Protein AF-A0A819Q9M1-F1 (afdb_monomer_lite)

Sequence (147 aa):
MSQLIELIPPPDDRFNDESIHWKTAISRLNFKERICTTFIPKESSKKQLPTRKGHGRYNLELNHTHYIFFDDGTCDSLDNGEFTSKLARQISRGARRRIPMITILIGGTLHAIESICTDLQKQIPVVIVDGSGQLANVLCKYLTLTE

InterPro domains:
  IPR041491 TRPM, SLOG domain [PF18139] (51-140)
  IPR050927 Transient receptor potential cation channel M [PTHR13800] (45-144)

Secondary structure (DSSP, 8-state):
-------PPPPPTT---TTHHHHHHHHT---TT--EEEE---GGG-------SSS--PPPPTT-S-EEEE--S-SS----HHHHHHHHHHHHHHSSSPPP--EEESS--HHHHHHHHHHHHTT--EEE-TTS-HHHHHHHHHHHT--

Structure (mmCIF, N/CA/C/O backbone):
data_AF-A0A819Q9M1-F1
#
_entry.id   AF-A0A819Q9M1-F1
#
loop_
_atom_site.group_PDB
_atom_site.id
_atom_site.type_symbol
_atom_site.label_atom_id
_atom_site.label_alt_id
_atom_site.label_comp_id
_atom_site.label_asym_id
_atom_site.label_entity_id
_atom_site.label_seq_id
_atom_site.pdbx_PDB_ins_code
_atom_site.Cartn_x
_atom_site.Cartn_y
_atom_site.Cartn_z
_atom_site.occupancy
_atom_site.B_iso_or_equiv
_atom_site.auth_seq_id
_atom_site.auth_comp_id
_atom_site.auth_asym_id
_atom_site.auth_atom_id
_atom_site.pdbx_PDB_model_num
ATOM 1 N N . MET A 1 1 ? 16.062 35.811 1.482 1.00 34.12 1 MET A N 1
ATOM 2 C CA . MET A 1 1 ? 14.608 35.939 1.251 1.00 34.12 1 MET A CA 1
ATOM 3 C C . MET A 1 1 ? 13.941 34.692 1.806 1.00 34.12 1 MET A C 1
ATOM 5 O O . MET A 1 1 ? 13.975 33.652 1.165 1.00 34.12 1 MET A O 1
ATOM 9 N N . SER A 1 2 ? 13.460 34.769 3.041 1.00 30.97 2 SER A N 1
ATOM 10 C CA . SER A 1 2 ? 12.750 33.700 3.743 1.00 30.97 2 SER A CA 1
ATOM 11 C C . SER A 1 2 ? 11.301 33.659 3.254 1.00 30.97 2 SER A C 1
ATOM 13 O O . SER A 1 2 ? 10.557 34.616 3.456 1.00 30.97 2 SER A O 1
ATOM 15 N N . GLN A 1 3 ? 10.906 32.585 2.569 1.00 32.66 3 GLN A N 1
ATOM 16 C CA . GLN A 1 3 ? 9.499 32.363 2.239 1.00 32.66 3 GLN A CA 1
ATOM 17 C C . GLN A 1 3 ? 8.770 31.882 3.496 1.00 32.66 3 GLN A C 1
ATOM 19 O O . GLN A 1 3 ? 9.162 30.893 4.114 1.00 32.66 3 GLN A O 1
ATOM 24 N N . LEU A 1 4 ? 7.750 32.645 3.886 1.00 27.12 4 LEU A N 1
ATOM 25 C CA . LEU A 1 4 ? 6.834 32.348 4.979 1.00 27.12 4 LEU A CA 1
ATOM 26 C C . LEU A 1 4 ? 6.139 31.004 4.705 1.00 27.12 4 LEU A C 1
ATOM 28 O O . LEU A 1 4 ? 5.443 30.857 3.702 1.00 27.12 4 LEU A O 1
ATOM 32 N N . ILE A 1 5 ? 6.323 30.037 5.600 1.00 34.97 5 ILE A N 1
ATOM 33 C CA . ILE A 1 5 ? 5.503 28.827 5.658 1.00 34.97 5 ILE A CA 1
ATOM 34 C C . ILE A 1 5 ? 4.221 29.227 6.392 1.00 34.97 5 ILE A C 1
ATOM 36 O O . ILE A 1 5 ? 4.250 29.464 7.599 1.00 34.97 5 ILE A O 1
ATOM 40 N N . GLU A 1 6 ? 3.107 29.354 5.672 1.00 29.98 6 GLU A N 1
ATOM 41 C CA . GLU A 1 6 ? 1.796 29.538 6.298 1.00 29.98 6 GLU A CA 1
ATOM 42 C C . GLU A 1 6 ? 1.390 28.241 7.010 1.00 29.98 6 GLU A C 1
ATOM 44 O O . GLU A 1 6 ? 0.989 27.251 6.396 1.00 29.98 6 GLU A O 1
ATOM 49 N N . LEU A 1 7 ? 1.509 28.252 8.338 1.00 35.62 7 LEU A N 1
ATOM 50 C CA . LEU A 1 7 ? 0.843 27.297 9.212 1.00 35.62 7 LEU A CA 1
ATOM 51 C C . LEU A 1 7 ? -0.655 27.611 9.175 1.00 35.62 7 LEU A C 1
ATOM 53 O O . LEU A 1 7 ? -1.115 28.565 9.800 1.00 35.62 7 LEU A O 1
ATOM 57 N N . ILE A 1 8 ? -1.413 26.826 8.411 1.00 37.75 8 ILE A N 1
ATOM 58 C CA . ILE A 1 8 ? -2.875 26.916 8.386 1.00 37.75 8 ILE A CA 1
ATOM 59 C C . ILE A 1 8 ? -3.388 26.604 9.807 1.00 37.75 8 ILE A C 1
ATOM 61 O O . ILE A 1 8 ? -3.050 25.540 10.338 1.00 37.75 8 ILE A O 1
ATOM 65 N N . PRO A 1 9 ? -4.172 27.497 10.446 1.00 34.84 9 PRO A N 1
ATOM 66 C CA . PRO A 1 9 ? -4.717 27.244 11.776 1.00 34.84 9 PRO A CA 1
ATOM 67 C C . PRO A 1 9 ? -5.657 26.027 11.755 1.00 34.84 9 PRO A C 1
ATOM 69 O O . PRO A 1 9 ? -6.275 25.746 10.722 1.00 34.84 9 PRO A O 1
ATOM 72 N N . PRO A 1 10 ? -5.780 25.284 12.872 1.00 38.44 10 PRO A N 1
ATOM 73 C CA . PRO A 1 10 ? -6.694 24.152 12.936 1.00 38.44 10 PRO A CA 1
ATOM 74 C C . PRO A 1 10 ? -8.131 24.629 12.659 1.00 38.44 10 PRO A C 1
ATOM 76 O O . PRO A 1 10 ? -8.533 25.667 13.193 1.00 38.44 10 PRO A O 1
ATOM 79 N N . PRO A 1 11 ? -8.898 23.920 11.811 1.00 41.56 11 PRO A N 1
ATOM 80 C CA . PRO A 1 11 ? -10.262 24.313 11.500 1.00 41.56 11 PRO A CA 1
ATOM 81 C C . PRO A 1 11 ? -11.163 24.168 12.731 1.00 41.56 11 PRO A C 1
ATOM 83 O O . PRO A 1 11 ? -11.057 23.206 13.488 1.00 41.56 11 PRO A O 1
ATOM 86 N N . ASP A 1 12 ? -12.035 25.160 12.896 1.00 41.00 12 ASP A N 1
ATOM 87 C CA . ASP A 1 12 ? -13.064 25.280 13.929 1.00 41.00 12 ASP A CA 1
ATOM 88 C C . ASP A 1 12 ? -13.955 24.016 13.961 1.00 41.00 12 ASP A C 1
ATOM 90 O O . ASP A 1 12 ? -14.391 23.538 12.909 1.00 41.00 12 ASP A O 1
ATOM 94 N N . ASP A 1 13 ? -14.233 23.488 15.161 1.00 44.06 13 ASP A N 1
ATOM 95 C CA . ASP A 1 13 ? -14.796 22.152 15.490 1.00 44.06 13 ASP A CA 1
ATOM 96 C C . ASP A 1 13 ? -16.228 21.862 14.963 1.00 44.06 13 ASP A C 1
ATOM 98 O O . ASP A 1 13 ? -16.924 20.954 15.426 1.00 44.06 13 ASP A O 1
ATOM 102 N N . ARG A 1 14 ? -16.719 22.638 13.993 1.00 40.53 14 ARG A N 1
ATOM 103 C CA . ARG A 1 14 ? -18.113 22.612 13.523 1.00 40.53 14 ARG A CA 1
ATOM 104 C C . ARG A 1 14 ? -18.333 21.946 12.168 1.00 40.53 14 ARG A C 1
ATOM 106 O O . ARG A 1 14 ? -19.485 21.832 11.754 1.00 40.53 14 ARG A O 1
ATOM 113 N N . PHE A 1 15 ? -17.288 21.453 11.506 1.00 39.94 15 PHE A N 1
ATOM 114 C CA . PHE A 1 15 ? -17.434 20.697 10.261 1.00 39.94 15 PHE A CA 1
ATOM 115 C C . PHE A 1 15 ? -17.094 19.221 10.450 1.00 39.94 15 PHE A C 1
ATOM 117 O O . PHE A 1 15 ? -15.970 18.829 10.748 1.00 39.94 15 PHE A O 1
ATOM 124 N N . ASN A 1 16 ? -18.129 18.407 10.267 1.00 45.50 16 ASN A N 1
ATOM 125 C CA . ASN A 1 16 ? -18.130 16.952 10.261 1.00 45.50 16 ASN A CA 1
ATOM 126 C C . ASN A 1 16 ? -17.445 16.451 8.969 1.00 45.50 16 ASN A C 1
ATOM 128 O O . ASN A 1 16 ? -18.104 15.908 8.086 1.00 45.50 16 ASN A O 1
ATOM 132 N N . ASP A 1 17 ? -16.151 16.739 8.812 1.00 45.28 17 ASP A N 1
ATOM 133 C CA . ASP A 1 17 ? -15.419 16.549 7.560 1.00 45.28 17 ASP A CA 1
ATOM 134 C C . ASP A 1 17 ? -14.376 15.425 7.688 1.00 45.28 17 ASP A C 1
ATOM 136 O O . ASP A 1 17 ? -13.352 15.552 8.366 1.00 45.28 17 ASP A O 1
ATOM 140 N N . GLU A 1 18 ? -14.637 14.303 7.014 1.00 46.56 18 GLU A N 1
ATOM 141 C CA . GLU A 1 18 ? -13.749 13.134 6.944 1.00 46.56 18 GLU A CA 1
ATOM 142 C C . GLU A 1 18 ? -12.349 13.484 6.388 1.00 46.56 18 GLU A C 1
ATOM 144 O O . GLU A 1 18 ? -11.382 12.747 6.610 1.00 46.56 18 GLU A O 1
ATOM 149 N N . SER A 1 19 ? -12.205 14.651 5.740 1.00 49.38 19 SER A N 1
ATOM 150 C CA . SER A 1 19 ? -10.935 15.194 5.232 1.00 49.38 19 SER A CA 1
ATOM 151 C C . SER A 1 19 ? -9.907 15.543 6.326 1.00 49.38 19 SER A C 1
ATOM 153 O O . SER A 1 19 ? -8.714 15.686 6.034 1.00 49.38 19 SER A O 1
ATOM 155 N N . ILE A 1 20 ? -10.331 15.641 7.592 1.00 57.84 20 ILE A N 1
ATOM 156 C CA . ILE A 1 20 ? -9.483 16.059 8.721 1.00 57.84 20 ILE A CA 1
ATOM 157 C C . ILE A 1 20 ? -8.633 14.894 9.258 1.00 57.84 20 ILE A C 1
ATOM 159 O O . ILE A 1 20 ? -7.510 15.100 9.727 1.00 57.84 20 ILE A O 1
ATOM 163 N N . HIS A 1 21 ? -9.112 13.650 9.145 1.00 62.09 21 HIS A N 1
ATOM 164 C CA . HIS A 1 21 ? -8.531 12.520 9.877 1.00 62.09 21 HIS A CA 1
ATOM 165 C C . HIS A 1 21 ? -7.074 12.217 9.518 1.00 62.09 21 HIS A C 1
ATOM 167 O O . HIS A 1 21 ? -6.265 11.963 10.412 1.00 62.09 21 HIS A O 1
ATOM 173 N N . TRP A 1 22 ? -6.707 12.269 8.236 1.00 62.34 22 TRP A N 1
ATOM 174 C CA . TRP A 1 22 ? -5.337 11.973 7.812 1.00 62.34 22 TRP A CA 1
ATOM 175 C C . TRP A 1 22 ? -4.374 13.133 8.109 1.00 62.34 22 TRP A C 1
ATOM 177 O O . TRP A 1 22 ? -3.232 12.882 8.487 1.00 62.34 22 TRP A O 1
ATOM 187 N N . LYS A 1 23 ? -4.832 14.393 8.046 1.00 68.25 23 LYS A N 1
ATOM 188 C CA . LYS A 1 23 ? -4.023 15.565 8.436 1.00 68.25 23 LYS A CA 1
ATOM 189 C C . LYS A 1 23 ? -3.681 15.522 9.923 1.00 68.25 23 LYS A C 1
ATOM 191 O O . LYS A 1 23 ? -2.526 15.707 10.303 1.00 68.25 23 LYS A O 1
ATOM 196 N N . THR A 1 24 ? -4.668 15.203 10.761 1.00 69.31 24 THR A N 1
ATOM 197 C CA . THR A 1 24 ? -4.460 14.981 12.198 1.00 69.31 24 THR A CA 1
ATOM 198 C C . THR A 1 24 ? -3.602 13.744 12.468 1.00 69.31 24 THR A C 1
ATOM 200 O O . THR A 1 24 ? -2.812 13.734 13.409 1.00 69.31 24 THR A O 1
ATOM 203 N N . ALA A 1 25 ? -3.726 12.687 11.661 1.00 67.50 25 ALA A N 1
ATOM 204 C CA . ALA A 1 25 ? -2.862 11.518 11.783 1.00 67.50 25 ALA A CA 1
ATOM 205 C C . ALA A 1 25 ? -1.396 11.879 11.502 1.00 67.50 25 ALA A C 1
ATOM 207 O O . ALA A 1 25 ? -0.535 11.491 12.287 1.00 67.50 25 ALA A O 1
ATOM 208 N N . ILE A 1 26 ? -1.122 12.664 10.452 1.00 68.38 26 ILE A N 1
ATOM 209 C CA . ILE A 1 26 ? 0.227 13.135 10.107 1.00 68.38 26 ILE A CA 1
ATOM 210 C C . ILE A 1 26 ? 0.815 14.003 11.218 1.00 68.38 26 ILE A C 1
ATOM 212 O O . ILE A 1 26 ? 1.949 13.765 11.619 1.00 68.38 26 ILE A O 1
ATOM 216 N N . SER A 1 27 ? 0.060 14.959 11.767 1.00 68.88 27 SER A N 1
ATOM 217 C CA . SER A 1 27 ? 0.578 15.824 12.839 1.00 68.88 27 SER A CA 1
ATOM 218 C C . SER A 1 27 ? 0.913 15.062 14.128 1.00 68.88 27 SER A C 1
ATOM 220 O O . SER A 1 27 ? 1.748 15.504 14.914 1.00 68.88 27 SER A O 1
ATOM 222 N N . ARG A 1 28 ? 0.298 13.892 14.340 1.00 68.88 28 ARG A N 1
ATOM 223 C CA . ARG A 1 28 ? 0.602 12.977 15.453 1.00 68.88 28 ARG A CA 1
ATOM 224 C C . ARG A 1 28 ? 1.790 12.057 15.181 1.00 68.88 28 ARG A C 1
ATOM 226 O O . ARG A 1 28 ? 2.252 11.375 16.100 1.00 68.88 28 ARG A O 1
ATOM 233 N N . LEU A 1 29 ? 2.282 11.990 13.945 1.00 67.19 29 LEU A N 1
ATOM 234 C CA . LEU A 1 29 ? 3.497 11.251 13.634 1.00 67.19 29 LEU A CA 1
ATOM 235 C C . LEU A 1 29 ? 4.692 12.074 14.123 1.00 67.19 29 LEU A C 1
ATOM 237 O O . LEU A 1 29 ? 5.110 13.038 13.496 1.00 67.19 29 LEU A O 1
ATOM 241 N N . ASN A 1 30 ? 5.239 11.682 15.274 1.00 57.94 30 ASN A N 1
ATOM 242 C CA . ASN A 1 30 ? 6.416 12.301 15.880 1.00 57.94 30 ASN A CA 1
ATOM 243 C C . ASN A 1 30 ? 7.698 11.905 15.119 1.00 57.94 30 ASN A C 1
ATOM 245 O O . ASN A 1 30 ? 8.542 11.169 15.635 1.00 57.94 30 ASN A O 1
ATOM 249 N N . PHE A 1 31 ? 7.820 12.327 13.860 1.00 61.88 31 PHE A N 1
ATOM 250 C CA . PHE A 1 31 ? 9.060 12.215 13.101 1.00 61.88 31 PHE A CA 1
ATOM 251 C C . PHE A 1 31 ? 9.955 13.390 13.481 1.00 61.88 31 PHE A C 1
ATOM 253 O O . PHE A 1 31 ? 9.875 14.462 12.895 1.00 61.88 31 PHE A O 1
ATOM 260 N N . LYS A 1 32 ? 10.807 13.190 14.488 1.00 47.31 32 LYS A N 1
ATOM 261 C CA . LYS A 1 32 ? 11.735 14.219 14.982 1.00 47.31 32 LYS A CA 1
ATOM 262 C C . LYS A 1 32 ? 12.740 14.733 13.934 1.00 47.31 32 LYS A C 1
ATOM 264 O O . LYS A 1 32 ? 13.390 15.732 14.204 1.00 47.31 32 LYS A O 1
ATOM 269 N N . GLU A 1 33 ? 12.864 14.093 12.768 1.00 48.72 33 GLU A N 1
ATOM 270 C CA . GLU A 1 33 ? 13.933 14.377 11.793 1.00 48.72 33 GLU A CA 1
ATOM 271 C C . GLU A 1 33 ? 13.489 14.346 10.318 1.00 48.72 33 GLU A C 1
ATOM 273 O O . GLU A 1 33 ? 14.332 14.457 9.436 1.00 48.72 33 GLU A O 1
ATOM 278 N N . ARG A 1 34 ? 12.192 14.184 10.011 1.00 56.28 34 ARG A N 1
ATOM 279 C CA . ARG A 1 34 ? 11.728 13.975 8.623 1.00 56.28 34 ARG A CA 1
ATOM 280 C C . ARG A 1 34 ? 10.597 14.928 8.266 1.00 56.28 34 ARG A C 1
ATOM 282 O O . ARG A 1 34 ? 9.568 14.957 8.942 1.00 56.28 34 ARG A O 1
ATOM 289 N N . ILE A 1 35 ? 10.798 15.723 7.216 1.00 57.03 35 ILE A N 1
ATOM 290 C CA . ILE A 1 35 ? 9.815 16.708 6.758 1.00 57.03 35 ILE A CA 1
ATOM 291 C C . ILE A 1 35 ? 8.721 15.962 5.995 1.00 57.03 35 ILE A C 1
ATOM 293 O O . ILE A 1 35 ? 8.984 15.298 4.996 1.00 57.03 35 ILE A O 1
ATOM 297 N N . CYS A 1 36 ? 7.488 16.081 6.484 1.00 59.44 36 CYS A N 1
ATOM 298 C CA . CYS A 1 36 ? 6.299 15.586 5.809 1.00 59.44 36 CYS A CA 1
ATOM 299 C C . CYS A 1 36 ? 5.508 16.780 5.275 1.00 59.44 36 CYS A C 1
ATOM 301 O O . CYS A 1 36 ? 4.879 17.501 6.052 1.00 59.44 36 CYS A O 1
ATOM 303 N N . THR A 1 37 ? 5.510 16.980 3.958 1.00 62.94 37 THR A N 1
ATOM 304 C CA . THR A 1 37 ? 4.735 18.056 3.320 1.00 62.94 37 THR A CA 1
ATOM 305 C C . THR A 1 37 ? 3.606 17.455 2.502 1.00 62.94 37 THR A C 1
ATOM 307 O O . THR A 1 37 ? 3.802 16.482 1.775 1.00 62.94 37 THR A O 1
ATOM 310 N N . THR A 1 38 ? 2.412 18.041 2.608 1.00 63.66 38 THR A N 1
ATOM 311 C CA . THR A 1 38 ? 1.293 17.685 1.731 1.00 63.66 38 THR A CA 1
ATOM 312 C C . THR A 1 38 ? 1.218 18.654 0.559 1.00 63.66 38 THR A C 1
ATOM 314 O O . THR A 1 38 ? 1.223 19.866 0.763 1.00 63.66 38 THR A O 1
ATOM 317 N N . PHE A 1 39 ? 1.085 18.129 -0.656 1.00 70.25 39 PHE A N 1
ATOM 318 C CA . PHE A 1 39 ? 0.796 18.916 -1.851 1.00 70.25 39 PHE A CA 1
ATOM 319 C C . PHE A 1 39 ? -0.555 18.524 -2.453 1.00 70.25 39 PHE A C 1
ATOM 321 O O . PHE A 1 39 ? -0.831 17.340 -2.648 1.00 70.25 39 PHE A O 1
ATOM 328 N N . ILE A 1 40 ? -1.375 19.528 -2.771 1.00 70.81 40 ILE A N 1
ATOM 329 C CA . ILE A 1 40 ? -2.646 19.369 -3.484 1.00 70.81 40 ILE A CA 1
ATOM 330 C C . ILE A 1 40 ? -2.472 20.009 -4.868 1.00 70.81 40 ILE A C 1
ATOM 332 O O . ILE A 1 40 ? -2.319 21.234 -4.950 1.00 70.81 40 ILE A O 1
ATOM 336 N N . PRO A 1 41 ? -2.445 19.223 -5.959 1.00 61.03 41 PRO A N 1
ATOM 337 C CA . PRO A 1 41 ? -2.272 19.765 -7.299 1.00 61.03 41 PRO A CA 1
ATOM 338 C C . PRO A 1 41 ? -3.485 20.615 -7.703 1.00 61.03 41 PRO A C 1
ATOM 340 O O . PRO A 1 41 ? -4.627 20.167 -7.631 1.00 61.03 41 PRO A O 1
ATOM 343 N N . LYS A 1 42 ? -3.244 21.839 -8.187 1.00 63.50 42 LYS A N 1
ATOM 344 C CA . LYS A 1 42 ? -4.273 22.625 -8.889 1.00 63.50 42 LYS A CA 1
ATOM 345 C C . LYS A 1 42 ? -4.523 21.999 -10.266 1.00 63.50 42 LYS A C 1
ATOM 347 O O . LYS A 1 42 ? -3.572 21.572 -10.917 1.00 63.50 42 LYS A O 1
ATOM 352 N N . GLU A 1 43 ? -5.775 21.963 -10.731 1.00 58.00 43 GLU A N 1
ATOM 353 C CA . GLU A 1 43 ? -6.152 21.336 -12.016 1.00 58.00 43 GLU A CA 1
ATOM 354 C C . GLU A 1 43 ? -5.332 21.849 -13.212 1.00 58.00 43 GLU A C 1
ATOM 356 O O . GLU A 1 43 ? -4.963 21.077 -14.095 1.00 58.00 43 GLU A O 1
ATOM 361 N N . SER A 1 44 ? -4.955 23.128 -13.201 1.00 51.25 44 SER A N 1
ATOM 362 C CA . SER A 1 44 ? -4.124 23.766 -14.229 1.00 51.25 44 SER A CA 1
ATOM 363 C C . SER A 1 44 ? -2.657 23.307 -14.249 1.00 51.25 44 SER A C 1
ATOM 365 O O . SER A 1 44 ? -1.936 23.610 -15.202 1.00 51.25 44 SER A O 1
ATOM 367 N N . SER A 1 45 ? -2.213 22.556 -13.239 1.00 56.25 45 SER A N 1
ATOM 368 C CA . SER A 1 45 ? -0.834 22.084 -13.075 1.00 56.25 45 SER A CA 1
ATOM 369 C C . SER A 1 45 ? -0.605 20.653 -13.578 1.00 56.25 45 SER A C 1
ATOM 371 O O . SER A 1 45 ? 0.526 20.173 -13.526 1.00 56.25 45 SER A O 1
ATOM 373 N N . LYS A 1 46 ? -1.636 19.960 -14.090 1.00 57.22 46 LYS A N 1
ATOM 374 C CA . LYS A 1 46 ? -1.552 18.572 -14.594 1.00 57.22 46 LYS A CA 1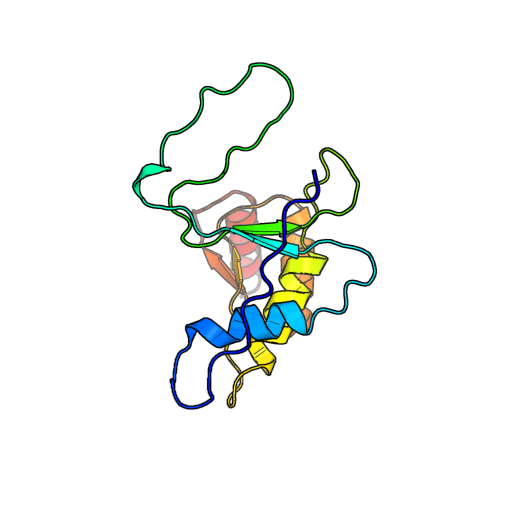
ATOM 375 C C . LYS A 1 46 ? -0.886 18.460 -15.976 1.00 57.22 46 LYS A C 1
ATOM 377 O O . LYS A 1 46 ? -1.406 17.815 -16.881 1.00 57.22 46 LYS A O 1
ATOM 382 N N . LYS A 1 47 ? 0.267 19.099 -16.171 1.00 59.72 47 LYS A N 1
ATOM 383 C CA . LYS A 1 47 ? 1.103 18.888 -17.361 1.00 59.72 47 LYS A CA 1
ATOM 384 C C . LYS A 1 47 ? 2.281 18.006 -16.972 1.00 59.72 47 LYS A C 1
ATOM 386 O O . LYS A 1 47 ? 3.075 18.389 -16.117 1.00 59.72 47 LYS A O 1
ATOM 391 N N . GLN A 1 48 ? 2.403 16.838 -17.602 1.00 58.94 48 GLN A N 1
ATOM 392 C CA . GLN A 1 48 ? 3.617 16.031 -17.498 1.00 58.94 48 GLN A CA 1
ATOM 393 C C . GLN A 1 48 ? 4.782 16.851 -18.063 1.00 58.94 48 GLN A C 1
ATOM 395 O O . GLN A 1 48 ? 4.802 17.199 -19.244 1.00 58.94 48 GLN A O 1
ATOM 400 N N . LEU A 1 49 ? 5.729 17.212 -17.199 1.00 57.19 49 LEU A N 1
ATOM 401 C CA . LEU A 1 49 ? 6.964 17.857 -17.625 1.00 57.19 49 LEU A CA 1
ATOM 402 C C . LEU A 1 49 ? 7.805 16.838 -18.411 1.00 57.19 49 LEU A C 1
ATOM 404 O O . LEU A 1 49 ? 7.834 15.662 -18.038 1.00 57.19 49 LEU A O 1
ATOM 408 N N . PRO A 1 50 ? 8.498 17.255 -19.485 1.00 52.34 50 PRO A N 1
ATOM 409 C CA . PRO A 1 50 ? 9.355 16.355 -20.241 1.00 52.34 50 PRO A CA 1
ATOM 410 C C . PRO A 1 50 ? 10.418 15.758 -19.316 1.00 52.34 50 PRO A C 1
ATOM 412 O O . PRO A 1 50 ? 11.155 16.476 -18.635 1.00 52.34 50 PRO A O 1
ATOM 415 N N . THR A 1 51 ? 10.499 14.429 -19.295 1.00 54.53 51 THR A N 1
ATOM 416 C CA . THR A 1 51 ? 11.499 13.690 -18.522 1.00 54.53 51 THR A CA 1
ATOM 417 C C . THR A 1 51 ? 12.893 14.096 -18.988 1.00 54.53 51 THR A C 1
ATOM 419 O O . THR A 1 51 ? 13.282 13.805 -20.123 1.00 54.53 51 THR A O 1
ATOM 422 N N . ARG A 1 52 ? 13.672 14.757 -18.123 1.00 52.72 52 ARG A N 1
ATOM 423 C CA . ARG A 1 52 ? 15.116 14.904 -18.351 1.00 52.72 52 ARG A CA 1
ATOM 424 C C . ARG A 1 52 ? 15.715 13.498 -18.413 1.00 52.72 52 ARG A C 1
ATOM 426 O O . ARG A 1 52 ? 15.629 12.757 -17.440 1.00 52.72 52 ARG A O 1
ATOM 433 N N . LYS A 1 53 ? 16.293 13.126 -19.560 1.00 43.38 53 LYS A N 1
ATOM 434 C CA . LYS A 1 53 ? 17.041 11.872 -19.717 1.00 43.38 53 LYS A CA 1
ATOM 435 C C . LYS A 1 53 ? 18.234 11.900 -18.757 1.00 43.38 53 LYS A C 1
ATOM 437 O O . LYS A 1 53 ? 19.119 12.733 -18.926 1.00 43.38 53 LYS A O 1
ATOM 442 N N . GLY A 1 54 ? 18.236 11.020 -17.762 1.00 45.28 54 GLY A N 1
ATOM 443 C CA . GLY A 1 54 ? 19.341 10.864 -16.816 1.00 45.28 54 GLY A CA 1
ATOM 444 C C . GLY A 1 54 ? 18.850 10.640 -15.388 1.00 45.28 54 GLY A C 1
ATOM 445 O O . GLY A 1 54 ? 18.327 11.563 -14.766 1.00 45.28 54 GLY A O 1
ATOM 446 N N . HIS A 1 55 ? 19.087 9.422 -14.895 1.00 46.91 55 HIS A N 1
ATOM 447 C CA . HIS A 1 55 ? 18.753 8.882 -13.569 1.00 46.91 55 HIS A CA 1
ATOM 448 C C . HIS A 1 55 ? 17.274 8.520 -13.381 1.00 46.91 55 HIS A C 1
ATOM 450 O O . HIS A 1 55 ? 16.393 9.216 -13.877 1.00 46.91 55 HIS A O 1
ATOM 456 N N . GLY A 1 56 ? 17.018 7.370 -12.744 1.00 53.03 56 GLY A N 1
ATOM 457 C CA . GLY A 1 56 ? 15.710 6.718 -12.604 1.00 53.03 56 GLY A CA 1
ATOM 458 C C . GLY A 1 56 ? 14.698 7.562 -11.836 1.00 53.03 56 GLY A C 1
ATOM 459 O O . GLY A 1 56 ? 14.446 7.339 -10.660 1.00 53.03 56 GLY A O 1
ATOM 460 N N . ARG A 1 57 ? 14.131 8.560 -12.510 1.00 59.88 57 ARG A N 1
ATOM 461 C CA . ARG A 1 57 ? 13.212 9.532 -11.929 1.00 59.88 57 ARG A CA 1
ATOM 462 C C . ARG A 1 57 ? 11.784 9.079 -12.170 1.00 59.88 57 ARG A C 1
ATOM 464 O O . ARG A 1 57 ? 11.276 9.165 -13.287 1.00 59.88 57 ARG A O 1
ATOM 471 N N . TYR A 1 58 ? 11.147 8.605 -11.109 1.00 69.62 58 TYR A N 1
ATOM 472 C CA . TYR A 1 58 ? 9.707 8.401 -11.082 1.00 69.62 58 TYR A CA 1
ATOM 473 C C . TYR A 1 58 ? 9.014 9.768 -11.132 1.00 69.62 58 TYR A C 1
ATOM 475 O O . TYR A 1 58 ? 9.345 10.672 -10.365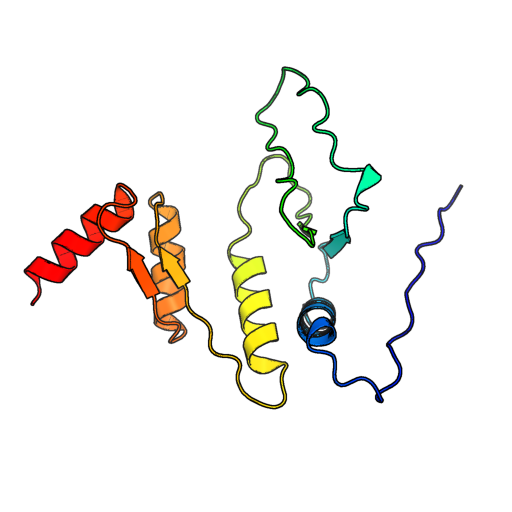 1.00 69.62 58 TYR A O 1
ATOM 483 N N . ASN A 1 59 ? 8.073 9.933 -12.060 1.00 76.75 59 ASN A N 1
ATOM 484 C CA . ASN A 1 59 ? 7.216 11.114 -12.101 1.00 76.75 59 ASN A CA 1
ATOM 485 C C . ASN A 1 59 ? 6.038 10.936 -11.139 1.00 76.75 59 ASN A C 1
ATOM 487 O O . ASN A 1 59 ? 5.584 9.818 -10.901 1.00 76.75 59 ASN A O 1
ATOM 491 N N . LEU A 1 60 ? 5.511 12.050 -10.632 1.00 82.44 60 LEU A N 1
ATOM 492 C CA . LEU A 1 60 ? 4.273 12.041 -9.859 1.00 82.44 60 LEU A CA 1
ATOM 493 C C . LEU A 1 60 ? 3.095 11.637 -10.753 1.00 82.44 60 LEU A C 1
ATOM 495 O O . LEU A 1 60 ? 2.912 12.192 -11.838 1.00 82.44 60 LEU A O 1
ATOM 499 N N . GLU A 1 61 ? 2.283 10.700 -10.273 1.00 81.88 61 GLU A N 1
ATOM 500 C CA . GLU A 1 61 ? 1.078 10.255 -10.969 1.00 81.88 61 GLU A CA 1
ATOM 501 C C . GLU A 1 61 ? -0.021 11.317 -10.860 1.00 81.88 61 GLU A C 1
ATOM 503 O O . GLU A 1 61 ? -0.475 11.632 -9.760 1.00 81.88 61 GLU A O 1
ATOM 508 N N . LEU A 1 62 ? -0.447 11.882 -11.992 1.00 83.00 62 LEU A N 1
ATOM 509 C CA . LEU A 1 62 ? -1.300 13.083 -12.056 1.00 83.00 62 LEU A CA 1
ATOM 510 C C . LEU A 1 62 ? -2.746 12.854 -11.595 1.00 83.00 62 LEU A C 1
ATOM 512 O O . LEU A 1 62 ? -3.494 13.817 -11.391 1.00 83.00 62 LEU A O 1
ATOM 516 N N . ASN A 1 63 ? -3.147 11.592 -11.456 1.00 84.00 63 ASN A N 1
ATOM 517 C CA . ASN A 1 63 ? -4.487 11.211 -11.028 1.00 84.00 63 ASN A CA 1
ATOM 518 C C . ASN A 1 63 ? -4.645 11.136 -9.500 1.00 84.00 63 ASN A C 1
ATOM 520 O O . ASN A 1 63 ? -5.757 10.935 -9.013 1.00 84.00 63 ASN A O 1
ATOM 524 N N . HIS A 1 64 ? -3.576 11.346 -8.726 1.00 80.38 64 HIS A N 1
ATOM 525 C CA . HIS A 1 64 ? -3.687 11.487 -7.275 1.00 80.38 64 HIS A CA 1
ATOM 526 C C . HIS A 1 64 ? -4.253 12.853 -6.869 1.00 80.38 64 HIS A C 1
ATOM 528 O O . HIS A 1 64 ? -3.951 13.887 -7.462 1.00 80.38 64 HIS A O 1
ATOM 534 N N . THR A 1 65 ? -5.072 12.856 -5.815 1.00 81.44 65 THR A N 1
ATOM 535 C CA . THR A 1 65 ? -5.667 14.080 -5.253 1.00 81.44 65 THR A CA 1
ATOM 536 C C . THR A 1 65 ? -4.742 14.778 -4.260 1.00 81.44 65 THR A C 1
ATOM 538 O O . THR A 1 65 ? -4.818 15.992 -4.101 1.00 81.44 65 THR A O 1
ATOM 541 N N . HIS A 1 66 ? -3.876 14.019 -3.590 1.00 81.38 66 HIS A N 1
ATOM 542 C CA . HIS A 1 66 ? -2.949 14.499 -2.575 1.00 81.38 66 HIS A CA 1
ATOM 543 C C . HIS A 1 66 ? -1.630 13.744 -2.712 1.00 81.38 66 HIS A C 1
ATOM 545 O O . HIS A 1 66 ? -1.629 12.539 -2.966 1.00 81.38 66 HIS A O 1
ATOM 551 N N . TYR A 1 67 ? -0.523 14.441 -2.481 1.00 82.75 67 TYR A N 1
ATOM 552 C CA . TYR A 1 67 ? 0.792 13.827 -2.336 1.00 82.75 67 TYR A CA 1
ATOM 553 C C . TYR A 1 67 ? 1.316 14.090 -0.940 1.00 82.75 67 TYR A C 1
ATOM 555 O O . TYR A 1 67 ? 1.214 15.210 -0.436 1.00 82.75 67 TYR A O 1
ATOM 563 N N . ILE A 1 68 ? 1.903 13.057 -0.349 1.00 82.62 68 ILE A N 1
ATOM 564 C CA . ILE A 1 68 ? 2.648 13.159 0.894 1.00 82.62 68 ILE A CA 1
ATOM 565 C C . ILE A 1 68 ? 4.111 12.932 0.541 1.00 82.62 68 ILE A C 1
ATOM 567 O O . ILE A 1 68 ? 4.487 11.840 0.120 1.00 82.62 68 ILE A O 1
ATOM 571 N N . PHE A 1 69 ? 4.915 13.980 0.681 1.00 81.00 69 PHE A N 1
ATOM 572 C CA . PHE A 1 69 ? 6.353 13.891 0.481 1.00 81.00 69 PHE A CA 1
ATOM 573 C C . PHE A 1 69 ? 7.019 13.525 1.790 1.00 81.00 69 PHE A C 1
ATOM 575 O O . PHE A 1 69 ? 6.792 14.184 2.804 1.00 81.00 69 PHE A O 1
ATOM 582 N N . PHE A 1 70 ? 7.826 12.476 1.734 1.00 76.19 70 PHE A N 1
ATOM 583 C CA . PHE A 1 70 ? 8.620 11.991 2.841 1.00 76.19 70 PHE A CA 1
ATOM 584 C C . PHE A 1 70 ? 10.088 12.117 2.462 1.00 76.19 70 PHE A C 1
ATOM 586 O O . PHE A 1 70 ? 10.512 11.539 1.464 1.00 76.19 70 PHE A O 1
ATOM 593 N N . ASP A 1 71 ? 10.825 12.901 3.240 1.00 79.00 71 ASP A N 1
ATOM 594 C CA . ASP A 1 71 ? 12.257 13.104 3.059 1.00 79.00 71 ASP A CA 1
ATOM 595 C C . ASP A 1 71 ? 13.014 12.392 4.187 1.00 79.00 71 ASP A C 1
ATOM 597 O O . ASP A 1 71 ? 12.809 12.691 5.369 1.00 79.00 71 ASP A O 1
ATOM 601 N N . ASP A 1 72 ? 13.848 11.418 3.823 1.00 76.06 72 ASP A N 1
ATOM 602 C CA . ASP A 1 72 ? 14.744 10.705 4.735 1.00 76.06 72 ASP A CA 1
ATOM 603 C C . ASP A 1 72 ? 16.202 11.194 4.648 1.00 76.06 72 ASP A C 1
ATOM 605 O O . ASP A 1 72 ? 17.072 10.640 5.323 1.00 76.06 72 ASP A O 1
ATOM 609 N N . GLY A 1 73 ? 16.466 12.238 3.854 1.00 79.81 73 GLY A N 1
ATOM 610 C CA . GLY A 1 73 ? 17.793 12.797 3.608 1.00 79.81 73 GLY A CA 1
ATOM 611 C C . GLY A 1 73 ? 18.645 11.995 2.620 1.00 79.81 73 GLY A C 1
ATOM 612 O O . GLY A 1 73 ? 19.800 12.363 2.393 1.00 79.81 73 GLY A O 1
ATOM 613 N N . THR A 1 74 ? 18.118 10.914 2.034 1.00 78.19 74 THR A N 1
ATOM 614 C CA . THR A 1 74 ? 18.830 10.076 1.062 1.00 78.19 74 THR A CA 1
ATOM 615 C C . THR A 1 74 ? 18.289 10.267 -0.356 1.00 78.19 74 THR A C 1
ATOM 617 O O . THR A 1 74 ? 17.127 10.600 -0.576 1.00 78.19 74 THR A O 1
ATOM 620 N N . CYS A 1 75 ? 19.154 10.064 -1.351 1.00 70.00 75 CYS A N 1
ATOM 621 C CA . CYS A 1 75 ? 18.751 10.026 -2.755 1.00 70.00 75 CYS A CA 1
ATOM 622 C C . CYS A 1 75 ? 18.517 8.572 -3.179 1.00 70.00 75 CYS A C 1
ATOM 624 O O . CYS A 1 75 ? 19.321 7.701 -2.856 1.00 70.00 75 CYS A O 1
ATOM 626 N N . ASP A 1 76 ? 17.451 8.336 -3.945 1.00 65.69 76 ASP A N 1
ATOM 627 C CA . ASP A 1 76 ? 17.110 7.053 -4.581 1.00 65.69 76 ASP A CA 1
ATOM 628 C C . ASP A 1 76 ? 16.695 5.904 -3.632 1.00 65.69 76 ASP A C 1
ATOM 630 O O . ASP A 1 76 ? 16.541 4.761 -4.069 1.00 65.69 76 ASP A O 1
ATOM 634 N N . SER A 1 77 ? 16.426 6.199 -2.356 1.00 68.75 77 SER A N 1
ATOM 635 C CA . SER A 1 77 ? 15.705 5.290 -1.455 1.00 68.75 77 SER A CA 1
ATOM 636 C C . SER A 1 77 ? 14.206 5.308 -1.775 1.00 68.75 77 SER A C 1
ATOM 638 O O . SER A 1 77 ? 13.580 6.366 -1.825 1.00 68.75 77 SER A O 1
ATOM 640 N N . LEU A 1 78 ? 13.620 4.131 -2.007 1.00 67.06 78 LEU A N 1
ATOM 641 C CA . LEU A 1 78 ? 12.173 3.958 -2.208 1.00 67.06 78 LEU A CA 1
ATOM 642 C C . LEU A 1 78 ? 11.478 3.340 -0.988 1.00 67.06 78 LEU A C 1
ATOM 644 O O . LEU A 1 78 ? 10.284 3.043 -1.058 1.00 67.06 78 LEU A O 1
ATOM 648 N N . ASP A 1 79 ? 12.202 3.120 0.112 1.00 71.00 79 ASP A N 1
ATOM 649 C CA . ASP A 1 79 ? 11.619 2.489 1.291 1.00 71.00 79 ASP A CA 1
ATOM 650 C C . ASP A 1 79 ? 10.747 3.485 2.066 1.00 71.00 79 ASP A C 1
ATOM 652 O O . ASP A 1 79 ? 11.217 4.352 2.804 1.00 71.00 79 ASP A O 1
ATOM 656 N N . ASN A 1 80 ? 9.435 3.347 1.887 1.00 71.81 80 ASN A N 1
ATOM 657 C CA . ASN A 1 80 ? 8.415 4.091 2.616 1.00 71.81 80 ASN A CA 1
ATOM 658 C C . ASN A 1 80 ? 7.528 3.179 3.486 1.00 71.81 80 ASN A C 1
ATOM 660 O O . ASN A 1 80 ? 6.497 3.636 4.004 1.00 71.81 80 ASN A O 1
ATOM 664 N N . GLY A 1 81 ? 7.897 1.904 3.663 1.00 71.94 81 GLY A N 1
ATOM 665 C CA . GLY A 1 81 ? 7.050 0.896 4.311 1.00 71.94 81 GLY A CA 1
ATOM 666 C C . GLY A 1 81 ? 6.748 1.231 5.773 1.00 71.94 81 GLY A C 1
ATOM 667 O O . GLY A 1 81 ? 5.611 1.137 6.244 1.00 71.94 81 GLY A O 1
ATOM 668 N N . GLU A 1 82 ? 7.749 1.726 6.504 1.00 75.38 82 GLU A N 1
ATOM 669 C CA . GLU A 1 82 ? 7.562 2.128 7.899 1.00 75.38 82 GLU A CA 1
ATOM 670 C C . GLU A 1 82 ? 6.626 3.342 8.027 1.00 75.38 82 GLU A C 1
ATOM 672 O O . GLU A 1 82 ? 5.746 3.375 8.899 1.00 75.38 82 GLU A O 1
ATOM 677 N N . PHE A 1 83 ? 6.798 4.338 7.153 1.00 78.56 83 PHE A N 1
ATOM 678 C CA . PHE A 1 83 ? 5.986 5.552 7.147 1.00 78.56 83 PHE A CA 1
ATOM 679 C C . PHE A 1 83 ? 4.518 5.229 6.866 1.00 78.56 83 PHE A C 1
ATOM 681 O O . PHE A 1 83 ? 3.641 5.579 7.663 1.00 78.56 83 PHE A O 1
ATOM 688 N N . THR A 1 84 ? 4.260 4.519 5.767 1.00 79.44 84 THR A N 1
ATOM 689 C CA . THR A 1 84 ? 2.907 4.149 5.337 1.00 79.44 84 THR A CA 1
ATOM 690 C C . THR A 1 84 ? 2.198 3.331 6.412 1.00 79.44 84 THR A C 1
ATOM 692 O O . THR A 1 84 ? 1.062 3.642 6.777 1.00 79.44 84 THR A O 1
ATOM 695 N N . SER A 1 85 ? 2.894 2.374 7.030 1.00 76.75 85 SER A N 1
ATOM 696 C CA . SER A 1 85 ? 2.325 1.558 8.101 1.00 76.75 85 SER A CA 1
ATOM 697 C C . SER A 1 85 ? 2.018 2.356 9.377 1.00 76.75 85 SER A C 1
ATOM 699 O O . SER A 1 85 ? 0.975 2.164 10.016 1.00 76.75 85 SER A O 1
ATOM 701 N N . LYS A 1 86 ? 2.895 3.293 9.768 1.00 79.56 86 LYS A N 1
ATOM 702 C CA . LYS A 1 86 ? 2.645 4.187 10.911 1.00 79.56 86 LYS A CA 1
ATOM 703 C C . LYS A 1 86 ? 1.455 5.109 10.649 1.00 79.56 86 LYS A C 1
ATOM 705 O O . LYS A 1 86 ? 0.620 5.256 11.545 1.00 79.56 86 LYS A O 1
ATOM 710 N N . LEU A 1 87 ? 1.368 5.689 9.452 1.00 81.81 87 LEU A N 1
ATOM 711 C CA . LEU A 1 87 ? 0.271 6.563 9.045 1.00 81.81 87 LEU A CA 1
ATOM 712 C C . LEU A 1 87 ? -1.063 5.810 9.040 1.00 81.81 87 LEU A C 1
ATOM 714 O O . LEU A 1 87 ? -2.003 6.237 9.709 1.00 81.81 87 LEU A O 1
ATOM 718 N N . ALA A 1 88 ? -1.121 4.649 8.385 1.00 80.50 88 A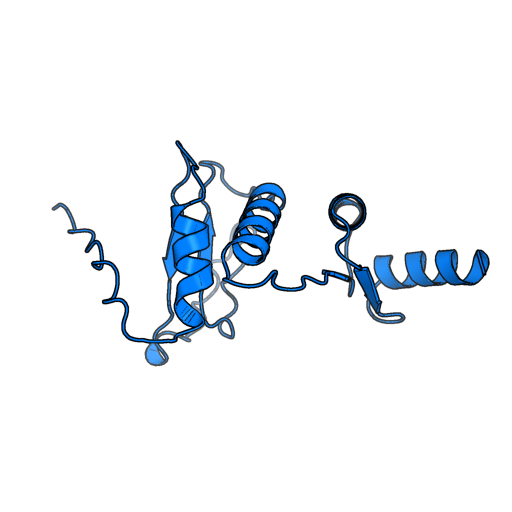LA A N 1
ATOM 719 C CA . ALA A 1 88 ? -2.297 3.782 8.360 1.00 80.50 88 ALA A CA 1
ATOM 720 C C . ALA A 1 88 ? -2.801 3.447 9.774 1.00 80.50 88 ALA A C 1
ATOM 722 O O . ALA A 1 88 ? -3.995 3.528 10.067 1.00 80.50 88 ALA A O 1
ATOM 723 N N . ARG A 1 89 ? -1.882 3.141 10.699 1.00 79.62 89 ARG A N 1
ATOM 724 C CA . ARG A 1 89 ? -2.213 2.870 12.104 1.00 79.62 89 ARG A CA 1
ATOM 725 C C . ARG A 1 89 ? -2.744 4.096 12.851 1.00 79.62 89 ARG A C 1
ATOM 727 O O . ARG A 1 89 ? -3.584 3.945 13.734 1.00 79.62 89 ARG A O 1
ATOM 734 N N . GLN A 1 90 ? -2.243 5.292 12.556 1.00 80.25 90 GLN A N 1
ATOM 735 C CA . GLN A 1 90 ? -2.773 6.519 13.158 1.00 80.25 90 GLN A CA 1
ATOM 736 C C . GLN A 1 90 ? -4.162 6.846 12.611 1.00 80.25 90 GLN A C 1
ATOM 738 O O . GLN A 1 90 ? -5.041 7.207 13.389 1.00 80.25 90 GLN A O 1
ATOM 743 N N . ILE A 1 91 ? -4.387 6.647 11.311 1.00 81.31 91 ILE A N 1
ATOM 744 C CA . ILE A 1 91 ? -5.702 6.818 10.682 1.00 81.31 91 ILE A CA 1
ATOM 745 C C . ILE A 1 91 ? -6.712 5.848 11.306 1.00 81.31 91 ILE A C 1
ATOM 747 O O . ILE A 1 91 ? -7.766 6.281 11.767 1.00 81.31 91 ILE A O 1
ATOM 751 N N . SER A 1 92 ? -6.364 4.563 11.434 1.00 80.06 92 SER A N 1
ATOM 752 C CA . SER A 1 92 ? -7.281 3.557 11.988 1.00 80.06 92 SER A CA 1
ATOM 753 C C . SER A 1 92 ? -7.694 3.816 13.440 1.00 80.06 92 SER A C 1
ATOM 755 O O . SER A 1 92 ? -8.793 3.429 13.841 1.00 80.06 92 SER A O 1
ATOM 757 N N . ARG A 1 93 ? -6.840 4.497 14.216 1.00 77.62 93 ARG A N 1
ATOM 758 C CA . ARG A 1 93 ? -7.073 4.873 15.623 1.00 77.62 93 ARG A CA 1
ATOM 759 C C . ARG A 1 93 ? -7.637 6.283 15.808 1.00 77.62 93 ARG A C 1
ATOM 761 O O . ARG A 1 93 ? -8.119 6.599 16.890 1.00 77.62 93 ARG A O 1
ATOM 768 N N . GLY A 1 94 ? -7.510 7.148 14.805 1.00 65.19 94 GLY A N 1
ATOM 769 C CA . GLY A 1 94 ? -7.746 8.586 14.926 1.00 65.19 94 GLY A CA 1
ATOM 770 C C . GLY A 1 94 ? -9.213 9.008 14.870 1.00 65.19 94 GLY A C 1
ATOM 771 O O . GLY A 1 94 ? -9.516 10.150 15.213 1.00 65.19 94 GLY A O 1
ATOM 772 N N . ALA A 1 95 ? -10.115 8.120 14.453 1.00 64.38 95 ALA A N 1
ATOM 773 C CA . ALA A 1 95 ? -11.545 8.394 14.380 1.00 64.38 95 ALA A CA 1
ATOM 774 C C . ALA A 1 95 ? -12.286 7.939 15.648 1.00 64.38 95 ALA A C 1
ATOM 776 O O . ALA A 1 95 ? -11.840 7.056 16.378 1.00 64.38 95 ALA A O 1
ATOM 777 N N . ARG A 1 96 ? -13.472 8.523 15.892 1.00 68.31 96 ARG A N 1
ATOM 778 C CA . ARG A 1 96 ? -14.367 8.146 17.010 1.00 68.31 96 ARG A CA 1
ATOM 779 C C . ARG A 1 96 ? -14.757 6.657 16.991 1.00 68.31 96 ARG A C 1
ATOM 781 O O . ARG A 1 96 ? -15.229 6.131 17.993 1.00 68.31 96 ARG A O 1
ATOM 788 N N . ARG A 1 97 ? -14.573 5.987 15.849 1.00 74.12 97 ARG A N 1
ATOM 789 C CA . ARG A 1 97 ? -14.701 4.541 15.640 1.00 74.12 97 ARG A CA 1
ATOM 790 C C . ARG A 1 97 ? -13.462 4.037 14.901 1.00 74.12 97 ARG A C 1
ATOM 792 O O . ARG A 1 97 ? -12.878 4.778 14.118 1.00 74.12 97 ARG A O 1
ATOM 799 N N . ARG A 1 98 ? -13.083 2.775 15.125 1.00 78.00 98 ARG A N 1
ATOM 800 C CA . ARG A 1 98 ? -11.965 2.138 14.412 1.00 78.00 98 ARG A CA 1
ATOM 801 C C . ARG A 1 98 ? -12.272 2.100 12.913 1.00 78.00 98 ARG A C 1
ATOM 803 O O . ARG A 1 98 ? -13.279 1.514 12.522 1.00 78.00 98 ARG A O 1
ATOM 810 N N . ILE A 1 99 ? -11.404 2.694 12.095 1.00 84.00 99 ILE A N 1
ATOM 811 C CA . ILE A 1 99 ? -11.521 2.609 10.633 1.00 84.00 99 ILE A CA 1
ATOM 812 C C . ILE A 1 99 ? -10.966 1.243 10.197 1.00 84.00 99 ILE A C 1
ATOM 814 O O . ILE A 1 99 ? -9.831 0.916 10.572 1.00 84.00 99 ILE A O 1
ATOM 818 N N . PRO A 1 100 ? -11.737 0.420 9.464 1.00 86.38 100 PRO A N 1
ATOM 819 C CA . PRO A 1 100 ? -11.237 -0.839 8.931 1.00 86.38 100 PRO A CA 1
ATOM 820 C C . PRO A 1 100 ? -10.179 -0.568 7.858 1.00 86.38 100 PRO A C 1
ATOM 822 O O . PRO A 1 100 ? -10.336 0.314 7.019 1.00 86.38 100 PRO A O 1
ATOM 825 N N . MET A 1 101 ? -9.100 -1.343 7.895 1.00 88.19 101 MET A N 1
ATOM 826 C CA . MET A 1 101 ? -8.020 -1.296 6.912 1.00 88.19 101 MET A CA 1
ATOM 827 C C . MET A 1 101 ? -7.985 -2.633 6.186 1.00 88.19 101 MET A C 1
ATOM 829 O O . MET A 1 101 ? -8.179 -3.667 6.824 1.00 88.19 101 MET A O 1
ATOM 833 N N . ILE A 1 102 ? -7.710 -2.604 4.887 1.00 93.19 102 ILE A N 1
ATOM 834 C CA . ILE A 1 102 ? -7.459 -3.790 4.069 1.00 93.19 102 ILE A CA 1
ATOM 835 C C . ILE A 1 102 ? -6.202 -3.542 3.234 1.00 93.19 102 ILE A C 1
ATOM 837 O O . ILE A 1 102 ? -5.968 -2.409 2.808 1.00 93.19 102 ILE A O 1
ATOM 841 N N . THR A 1 103 ? -5.430 -4.593 2.975 1.00 92.69 103 THR A N 1
ATOM 842 C CA . THR A 1 103 ? -4.303 -4.552 2.033 1.00 92.69 103 THR A CA 1
ATOM 843 C C . THR A 1 103 ? -4.668 -5.372 0.804 1.00 92.69 103 THR A C 1
ATOM 845 O O . THR A 1 103 ? -5.186 -6.477 0.932 1.00 92.69 103 THR A O 1
ATOM 848 N N . ILE A 1 104 ? -4.424 -4.837 -0.394 1.00 95.44 104 ILE A N 1
ATOM 849 C CA . ILE A 1 104 ? -4.732 -5.516 -1.660 1.00 95.44 104 ILE A CA 1
ATOM 850 C C . ILE A 1 104 ? -3.422 -5.825 -2.379 1.00 95.44 104 ILE A C 1
ATOM 852 O O . ILE A 1 104 ? -2.668 -4.912 -2.713 1.00 95.44 104 ILE A O 1
ATOM 856 N N . LEU A 1 105 ? -3.167 -7.107 -2.642 1.00 95.50 105 LEU A N 1
ATOM 857 C CA . LEU A 1 105 ? -2.033 -7.557 -3.440 1.00 95.50 105 LEU A CA 1
ATOM 858 C C . LEU A 1 105 ? -2.472 -7.805 -4.886 1.00 95.50 105 LEU A C 1
ATOM 860 O O . LEU A 1 105 ? -3.198 -8.757 -5.167 1.00 95.50 105 LEU A O 1
ATOM 864 N N . ILE A 1 106 ? -1.977 -6.961 -5.792 1.00 95.31 106 ILE A N 1
ATOM 865 C CA . ILE A 1 106 ? -2.159 -7.092 -7.248 1.00 95.31 106 ILE A CA 1
ATOM 866 C C . ILE A 1 106 ? -0.885 -7.677 -7.882 1.00 95.31 106 ILE A C 1
ATOM 868 O O . ILE A 1 106 ? -0.882 -8.636 -8.639 1.00 95.31 106 ILE A O 1
ATOM 872 N N . GLY A 1 107 ? 0.267 -7.130 -7.521 1.00 91.75 107 GLY A N 1
ATOM 873 C CA . GLY A 1 107 ? 1.566 -7.617 -7.959 1.00 91.75 107 GLY A CA 1
ATOM 874 C C . GLY A 1 107 ? 2.615 -7.229 -6.936 1.00 91.75 107 GLY A C 1
ATOM 875 O O . GLY A 1 107 ? 2.321 -6.530 -5.969 1.00 91.75 107 GLY A O 1
ATOM 876 N N . GLY A 1 108 ? 3.844 -7.684 -7.125 1.00 88.44 108 GLY A N 1
ATOM 877 C CA . GLY A 1 108 ? 4.904 -7.335 -6.194 1.00 88.44 108 GLY A CA 1
ATOM 878 C C . GLY A 1 108 ? 6.164 -8.148 -6.392 1.00 88.44 108 GLY A C 1
ATOM 879 O O . GLY A 1 108 ? 6.197 -9.130 -7.134 1.00 88.44 108 GLY A O 1
ATOM 880 N N . THR A 1 109 ? 7.200 -7.702 -5.698 1.00 88.50 109 THR A N 1
ATOM 881 C CA . THR A 1 109 ? 8.472 -8.402 -5.531 1.00 88.50 109 THR A CA 1
ATOM 882 C C . THR A 1 109 ? 8.528 -9.018 -4.133 1.00 88.50 109 THR A C 1
ATOM 884 O O . THR A 1 109 ? 7.579 -8.904 -3.357 1.00 88.50 109 THR A O 1
ATOM 887 N N . LEU A 1 110 ? 9.652 -9.640 -3.775 1.00 86.31 110 LEU A N 1
ATOM 888 C CA . LEU A 1 110 ? 9.847 -10.242 -2.454 1.00 86.31 110 LEU A CA 1
ATOM 889 C C . LEU A 1 110 ? 9.554 -9.269 -1.293 1.00 86.31 110 LEU A C 1
ATOM 891 O O . LEU A 1 110 ? 8.995 -9.679 -0.282 1.00 86.31 110 LEU A O 1
ATOM 895 N N . HIS A 1 111 ? 9.830 -7.975 -1.467 1.00 84.88 111 HIS A N 1
ATOM 896 C CA . HIS A 1 111 ? 9.567 -6.957 -0.446 1.00 84.88 111 HIS A CA 1
ATOM 897 C C . HIS A 1 111 ? 8.070 -6.798 -0.109 1.00 84.88 111 HIS A C 1
ATOM 899 O O . HIS A 1 111 ? 7.699 -6.489 1.024 1.00 84.88 111 HIS A O 1
ATOM 905 N N . ALA A 1 112 ? 7.174 -7.085 -1.061 1.00 89.38 112 ALA A N 1
ATOM 906 C CA . ALA A 1 112 ? 5.737 -7.073 -0.797 1.00 89.38 112 ALA A CA 1
ATOM 907 C C . ALA A 1 112 ? 5.324 -8.177 0.195 1.00 89.38 112 ALA A C 1
ATOM 909 O O . ALA A 1 112 ? 4.369 -7.989 0.945 1.00 89.38 112 ALA A O 1
ATOM 910 N N . ILE A 1 113 ? 6.059 -9.296 0.257 1.00 91.44 113 ILE A N 1
ATOM 911 C CA . ILE A 1 113 ? 5.797 -10.377 1.220 1.00 91.44 113 ILE A CA 1
ATOM 912 C C . ILE A 1 113 ? 6.048 -9.893 2.650 1.00 91.44 113 ILE A C 1
ATOM 914 O O . ILE A 1 113 ? 5.226 -10.138 3.528 1.00 91.44 113 ILE A O 1
ATOM 918 N N . GLU A 1 114 ? 7.141 -9.166 2.890 1.00 88.44 114 GLU A N 1
ATOM 919 C CA . GLU A 1 114 ? 7.455 -8.605 4.213 1.00 88.44 114 GLU A CA 1
ATOM 920 C C . GLU A 1 114 ? 6.359 -7.642 4.687 1.00 88.44 114 GLU A C 1
ATOM 922 O O . GLU A 1 114 ? 5.932 -7.690 5.847 1.00 88.44 114 GLU A O 1
ATOM 927 N N . SER A 1 115 ? 5.847 -6.817 3.767 1.00 86.31 115 SER A N 1
ATOM 928 C CA . SER A 1 115 ? 4.729 -5.904 4.033 1.00 86.31 115 SER A CA 1
ATOM 929 C C . SER A 1 115 ? 3.441 -6.664 4.371 1.00 86.31 115 SER A C 1
ATOM 931 O O . SER A 1 115 ? 2.798 -6.365 5.375 1.00 86.31 115 SER A O 1
ATOM 933 N N . ILE A 1 116 ? 3.110 -7.710 3.608 1.00 91.12 116 ILE A N 1
ATOM 934 C CA . ILE A 1 116 ? 1.946 -8.578 3.859 1.00 91.12 116 ILE A CA 1
ATOM 935 C C . ILE A 1 116 ? 2.048 -9.269 5.218 1.00 91.12 116 ILE A C 1
ATOM 937 O O . ILE A 1 116 ? 1.097 -9.236 5.994 1.00 91.12 116 ILE A O 1
ATOM 941 N N . CYS A 1 117 ? 3.197 -9.869 5.537 1.00 90.75 117 CYS A N 1
ATOM 942 C CA . CYS A 1 117 ? 3.426 -10.510 6.831 1.00 90.75 117 CYS A CA 1
ATOM 943 C C . CYS A 1 117 ? 3.233 -9.515 7.981 1.00 90.75 117 CYS A C 1
ATOM 945 O O . CYS A 1 117 ? 2.582 -9.824 8.981 1.00 90.75 117 CYS A O 1
ATOM 947 N N . THR A 1 118 ? 3.756 -8.301 7.813 1.00 87.62 118 THR A N 1
ATOM 948 C CA . THR A 1 118 ? 3.610 -7.208 8.776 1.00 87.62 118 THR A CA 1
ATOM 949 C C . THR A 1 118 ? 2.146 -6.795 8.967 1.00 87.62 118 THR A C 1
ATOM 951 O O . THR A 1 118 ? 1.718 -6.543 10.097 1.00 87.62 118 THR A O 1
ATOM 954 N N . ASP A 1 119 ? 1.371 -6.724 7.888 1.00 88.81 119 ASP A N 1
ATOM 955 C CA . ASP A 1 119 ? -0.050 -6.370 7.922 1.00 88.81 119 ASP A CA 1
ATOM 956 C C . ASP A 1 119 ? -0.900 -7.474 8.563 1.00 88.81 119 ASP A C 1
ATOM 958 O O . ASP A 1 119 ? -1.719 -7.193 9.444 1.00 88.81 119 ASP A O 1
ATOM 962 N N . LEU A 1 120 ? -0.637 -8.739 8.227 1.00 90.88 120 LEU A N 1
ATOM 963 C CA . LEU A 1 120 ? -1.301 -9.896 8.834 1.00 90.88 120 LEU A CA 1
ATOM 964 C C . LEU A 1 120 ? -1.044 -9.975 10.346 1.00 90.88 120 LEU A C 1
ATOM 966 O O . LEU A 1 120 ? -1.983 -10.168 11.119 1.00 90.88 120 LEU A O 1
ATOM 970 N N . GLN A 1 121 ? 0.194 -9.734 10.800 1.00 89.94 121 GLN A N 1
ATOM 971 C CA . GLN A 1 121 ? 0.522 -9.642 12.234 1.00 89.94 121 GLN A CA 1
ATOM 972 C C . GLN A 1 121 ? -0.261 -8.530 12.952 1.00 89.94 121 GLN A C 1
ATOM 974 O O . GLN A 1 121 ? -0.541 -8.628 14.148 1.00 89.94 121 GLN A O 1
ATOM 979 N N . LYS A 1 122 ? -0.646 -7.474 12.227 1.00 83.50 122 LYS A N 1
ATOM 980 C CA . LYS A 1 122 ? -1.463 -6.358 12.730 1.00 83.50 122 LYS A CA 1
ATOM 981 C C . LYS A 1 122 ? -2.968 -6.611 12.605 1.00 83.50 122 LYS A C 1
ATOM 983 O O . LYS A 1 122 ? -3.746 -5.695 12.879 1.00 83.50 122 LYS A O 1
ATOM 988 N N . GLN A 1 123 ? -3.378 -7.826 12.233 1.00 87.88 123 GLN A N 1
ATOM 989 C CA . GLN A 1 123 ? -4.772 -8.199 11.969 1.00 87.88 123 GLN A CA 1
ATOM 990 C C . GLN A 1 123 ? -5.411 -7.339 10.866 1.00 87.88 123 GLN A C 1
ATOM 992 O O . GLN A 1 123 ? -6.604 -7.030 10.924 1.00 87.88 123 GLN A O 1
ATOM 997 N N . ILE A 1 124 ? -4.615 -6.904 9.887 1.00 88.94 124 ILE A N 1
ATOM 998 C CA . ILE A 1 124 ? -5.115 -6.265 8.671 1.00 88.94 124 ILE A CA 1
ATOM 999 C C . ILE A 1 124 ? -5.333 -7.387 7.648 1.00 88.94 124 ILE A C 1
ATOM 1001 O O . ILE A 1 124 ? -4.372 -8.076 7.299 1.00 88.94 124 ILE A O 1
ATOM 1005 N N . PRO A 1 125 ? -6.574 -7.624 7.192 1.00 93.38 125 PRO A N 1
ATOM 1006 C CA . PRO A 1 125 ? -6.839 -8.639 6.185 1.00 93.38 125 PRO A CA 1
ATOM 1007 C C . PRO A 1 125 ? -6.178 -8.263 4.858 1.00 93.38 125 PRO A C 1
ATOM 1009 O O . PRO A 1 125 ? -6.198 -7.102 4.435 1.00 93.38 125 PRO A O 1
ATOM 1012 N N . VAL A 1 126 ? -5.624 -9.277 4.197 1.00 94.31 126 VAL A N 1
ATOM 1013 C CA . VAL A 1 126 ? -4.980 -9.147 2.891 1.00 94.31 126 VAL A CA 1
ATOM 1014 C C . VAL A 1 126 ? -5.842 -9.839 1.845 1.00 94.31 126 VAL A C 1
ATOM 1016 O O . VAL A 1 126 ? -6.145 -11.023 1.968 1.00 94.31 126 VAL A O 1
ATOM 1019 N N . VAL A 1 127 ? -6.234 -9.092 0.818 1.00 96.12 127 VAL A N 1
ATOM 1020 C CA . VAL A 1 127 ? -6.953 -9.598 -0.351 1.00 96.12 127 VAL A CA 1
ATOM 1021 C C . VAL A 1 127 ? -5.942 -9.804 -1.468 1.00 96.12 127 VAL A C 1
ATOM 1023 O O . VAL A 1 127 ? -5.276 -8.857 -1.885 1.00 96.12 127 VAL A O 1
ATOM 1026 N N . ILE A 1 128 ? -5.826 -11.035 -1.954 1.00 95.94 128 ILE A N 1
ATOM 1027 C CA . ILE A 1 128 ? -4.942 -11.377 -3.069 1.00 95.94 128 ILE A CA 1
ATOM 1028 C C . ILE A 1 128 ? -5.794 -11.538 -4.322 1.00 95.94 128 ILE A C 1
ATOM 1030 O O . ILE A 1 128 ? -6.792 -12.258 -4.306 1.00 95.94 128 ILE A O 1
ATOM 1034 N N . VAL A 1 129 ? -5.417 -10.847 -5.397 1.00 95.69 129 VAL A N 1
ATOM 1035 C CA . VAL A 1 129 ? -6.157 -10.881 -6.661 1.00 95.69 129 VAL A CA 1
ATOM 1036 C C . VAL A 1 129 ? -5.487 -11.873 -7.609 1.00 95.69 129 VAL A C 1
ATOM 1038 O O . VAL 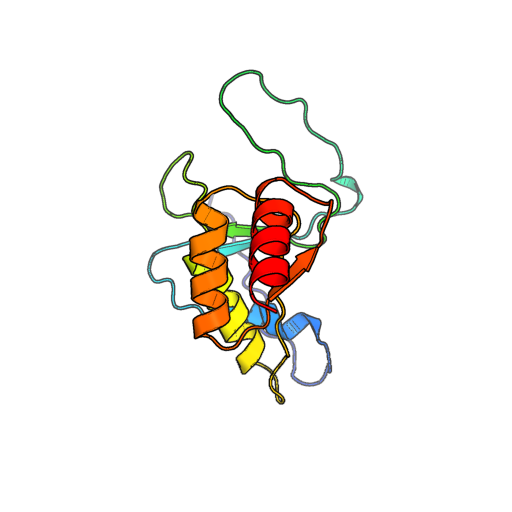A 1 129 ? -4.413 -11.599 -8.147 1.00 95.69 129 VAL A O 1
ATOM 1041 N N . ASP A 1 130 ? -6.112 -13.029 -7.827 1.00 95.44 130 ASP A N 1
ATOM 1042 C CA . ASP A 1 130 ? -5.589 -14.026 -8.764 1.00 95.44 130 ASP A CA 1
ATOM 1043 C C . ASP A 1 130 ? -5.582 -13.501 -10.213 1.00 95.44 130 ASP A C 1
ATOM 1045 O O . ASP A 1 130 ? -6.405 -12.676 -10.613 1.00 95.44 130 ASP A O 1
ATOM 1049 N N . GLY A 1 131 ? -4.610 -13.954 -10.999 1.00 94.50 131 GLY A N 1
ATOM 1050 C CA . GLY A 1 131 ? -4.377 -13.535 -12.381 1.00 94.50 131 GLY A CA 1
ATOM 1051 C C . GLY A 1 131 ? -3.767 -12.138 -12.555 1.00 94.50 131 GLY A C 1
ATOM 1052 O O . GLY A 1 131 ? -3.477 -11.755 -13.688 1.00 94.50 131 GLY A O 1
ATOM 1053 N N . SER A 1 132 ? -3.541 -11.375 -11.482 1.00 95.56 132 SER A N 1
ATOM 1054 C CA . SER A 1 132 ? -3.160 -9.957 -11.584 1.00 95.56 132 SER A CA 1
ATOM 1055 C C . SER A 1 132 ? -1.652 -9.679 -11.566 1.00 95.56 132 SER A C 1
ATOM 1057 O O . SER A 1 132 ? -1.214 -8.633 -12.052 1.00 95.56 132 SER A O 1
ATOM 1059 N N . GLY A 1 133 ? -0.831 -10.621 -11.093 1.00 94.25 133 GLY A N 1
ATOM 1060 C CA . GLY A 1 133 ? 0.617 -10.432 -11.040 1.00 94.25 133 GLY A CA 1
ATOM 1061 C C . GLY A 1 133 ? 1.381 -11.665 -10.576 1.00 94.25 133 GLY A C 1
ATOM 1062 O O . GLY A 1 133 ? 0.826 -12.565 -9.955 1.00 94.25 133 GLY A O 1
ATOM 1063 N N . GLN A 1 134 ? 2.686 -11.713 -10.862 1.00 94.44 134 GLN A N 1
ATOM 1064 C CA . GLN A 1 134 ? 3.498 -12.914 -10.627 1.00 94.44 134 GLN A CA 1
ATOM 1065 C C . GLN A 1 134 ? 3.465 -13.378 -9.165 1.00 94.44 134 GLN A C 1
ATOM 1067 O O . GLN A 1 134 ? 3.167 -14.542 -8.907 1.00 94.44 134 GLN A O 1
ATOM 1072 N N . LEU A 1 135 ? 3.726 -12.476 -8.211 1.00 94.81 135 LEU A N 1
ATOM 1073 C CA . LEU A 1 135 ? 3.682 -12.814 -6.787 1.00 94.81 135 LEU A CA 1
ATOM 1074 C C . LEU A 1 135 ? 2.267 -13.189 -6.322 1.00 94.81 135 LEU A C 1
ATOM 1076 O O . LEU A 1 135 ? 2.115 -14.181 -5.614 1.00 94.81 135 LEU A O 1
ATOM 1080 N N . ALA A 1 136 ? 1.247 -12.431 -6.736 1.00 95.31 136 ALA A N 1
ATOM 1081 C CA . ALA A 1 136 ? -0.145 -12.701 -6.376 1.00 95.31 136 ALA A CA 1
ATOM 1082 C C . ALA A 1 136 ? -0.568 -14.106 -6.828 1.00 95.31 136 ALA A C 1
ATOM 1084 O O . ALA A 1 136 ? -1.027 -14.904 -6.016 1.00 95.31 136 ALA A O 1
ATOM 1085 N N . ASN A 1 137 ? -0.282 -14.454 -8.084 1.00 94.81 137 ASN A N 1
ATOM 1086 C CA . ASN A 1 137 ? -0.618 -15.754 -8.662 1.00 94.81 137 ASN A CA 1
ATOM 1087 C C . ASN A 1 137 ? 0.124 -16.902 -7.965 1.00 94.81 137 ASN A C 1
ATOM 1089 O O . ASN A 1 137 ? -0.431 -17.984 -7.787 1.00 94.81 137 ASN A O 1
ATOM 1093 N N . VAL A 1 138 ? 1.390 -16.696 -7.580 1.00 94.31 138 VAL A N 1
ATOM 1094 C CA . VAL A 1 138 ? 2.150 -17.702 -6.824 1.00 94.31 138 VAL A CA 1
ATOM 1095 C C . VAL A 1 138 ? 1.501 -17.947 -5.462 1.00 94.31 138 VAL A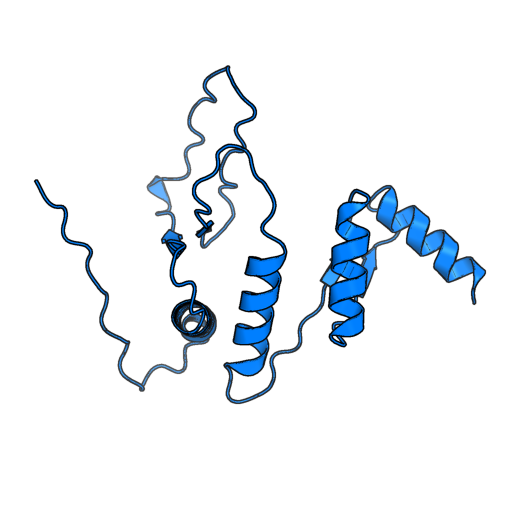 C 1
ATOM 1097 O O . VAL A 1 138 ? 1.273 -19.101 -5.110 1.00 94.31 138 VAL A O 1
ATOM 1100 N N . LEU A 1 139 ? 1.163 -16.890 -4.719 1.00 93.50 139 LEU A N 1
ATOM 1101 C CA . LEU A 1 139 ? 0.517 -17.025 -3.412 1.00 93.50 139 LEU A CA 1
ATOM 1102 C C . LEU A 1 139 ? -0.871 -17.663 -3.516 1.00 93.50 139 LEU A C 1
ATOM 1104 O O . LEU A 1 139 ? -1.166 -18.562 -2.735 1.00 93.50 139 LEU A O 1
ATOM 1108 N N . CYS A 1 140 ? -1.684 -17.269 -4.500 1.00 93.94 140 CYS A N 1
ATOM 1109 C CA . CYS A 1 140 ? -2.979 -17.901 -4.761 1.00 93.94 140 CYS A CA 1
ATOM 1110 C C . CYS A 1 140 ? -2.829 -19.409 -4.984 1.00 93.94 140 CYS A C 1
ATOM 1112 O O . CYS A 1 140 ? -3.511 -20.185 -4.323 1.00 93.94 140 CYS A O 1
ATOM 1114 N N . LYS A 1 141 ? -1.873 -19.839 -5.821 1.00 92.81 141 LYS A N 1
ATOM 1115 C CA . LYS A 1 141 ? -1.604 -21.271 -6.037 1.00 92.81 141 LYS A CA 1
ATOM 1116 C C . LYS A 1 141 ? -1.246 -22.004 -4.748 1.00 92.81 141 LYS A C 1
ATOM 1118 O O . LYS A 1 141 ? -1.730 -23.109 -4.542 1.00 92.81 141 LYS A O 1
ATOM 1123 N N . TYR A 1 142 ? -0.404 -21.418 -3.897 1.00 90.88 142 TYR A N 1
ATOM 1124 C CA . TYR A 1 142 ? -0.052 -22.041 -2.619 1.00 90.88 142 TYR A CA 1
ATOM 1125 C C . TYR A 1 142 ? -1.252 -22.152 -1.678 1.00 90.88 142 TYR A C 1
ATOM 1127 O O . TYR A 1 142 ? -1.421 -23.197 -1.060 1.00 90.88 142 TYR A O 1
ATOM 1135 N N . LEU A 1 143 ? -2.092 -21.119 -1.599 1.00 88.94 143 LEU A N 1
ATOM 1136 C CA . LEU A 1 143 ? -3.275 -21.125 -0.737 1.00 88.94 143 LEU A CA 1
ATOM 1137 C C . LEU A 1 143 ? -4.298 -22.178 -1.179 1.00 88.94 143 LEU A C 1
ATOM 1139 O O . LEU A 1 143 ? -4.798 -22.919 -0.340 1.00 88.94 143 LEU A O 1
ATOM 1143 N N . THR A 1 144 ? -4.534 -22.321 -2.486 1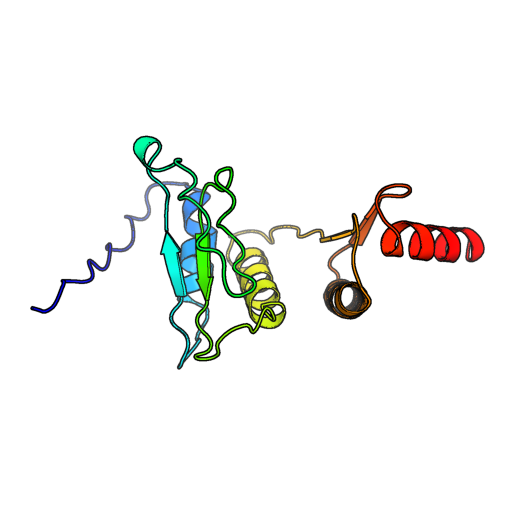.00 84.38 144 THR A N 1
ATOM 1144 C CA . THR A 1 144 ? -5.437 -23.351 -3.029 1.00 84.38 144 THR A CA 1
ATOM 1145 C C . THR A 1 144 ? -4.925 -24.778 -2.803 1.00 84.38 144 THR A C 1
ATOM 1147 O O . THR A 1 144 ? -5.716 -25.708 -2.764 1.00 84.38 144 THR A O 1
ATOM 1150 N N . LEU A 1 145 ? -3.610 -24.980 -2.655 1.00 76.12 145 LEU A N 1
ATOM 1151 C CA . LEU A 1 145 ? -3.030 -26.297 -2.347 1.00 76.12 145 LEU A CA 1
ATOM 1152 C C . LEU A 1 145 ? -3.130 -26.676 -0.863 1.00 76.12 145 LEU A C 1
ATOM 1154 O O . LEU A 1 145 ? -2.865 -27.825 -0.514 1.00 76.12 145 LEU A O 1
ATOM 1158 N N . THR A 1 146 ? -3.431 -25.711 0.007 1.00 68.12 146 THR A N 1
ATOM 1159 C CA . THR A 1 146 ? -3.537 -25.913 1.460 1.00 68.12 146 THR A CA 1
ATOM 1160 C C . THR A 1 146 ? -4.975 -26.041 1.965 1.00 68.12 146 THR A C 1
ATOM 1162 O O . THR A 1 146 ? -5.162 -26.264 3.161 1.00 68.12 146 THR A O 1
ATOM 1165 N N . GLU A 1 147 ? -5.960 -25.901 1.074 1.00 53.88 147 GLU A N 1
ATOM 1166 C CA . GLU A 1 147 ? -7.383 -26.198 1.310 1.00 53.88 147 GLU A CA 1
ATOM 1167 C C . GLU A 1 147 ? -7.704 -27.665 0.988 1.00 53.88 147 GLU A C 1
ATOM 1169 O O . GLU A 1 147 ? -8.488 -28.266 1.758 1.00 53.88 147 GLU A O 1
#

Foldseek 3Di:
DDDDDDPDDDDDPPDPDPVVLLVVLVVPPPPVDKDKDKDADDPVRLDDDPDDPDDDDDDDDSPDRMDIDIDPPDPPDPPCLVVVVSSLVSSQVRDPHGDQAAAEPQEDDPVVVVSVVVCVVVVHHYHQDDPRYDVSVVVVVVVVVVD

Organism: NCBI:txid392033

pLDDT: mean 71.56, std 18.55, range [27.12, 96.12]

Radius of gyration: 18.96 Å; chains: 1; bounding box: 38×62×37 Å